Protein AF-A0A924YQ19-F1 (afdb_monomer_lite)

Radius of gyration: 15.0 Å; chains: 1; bounding box: 32×30×35 Å

pLDDT: mean 87.95, std 9.21, range [55.41, 96.38]

Secondary structure (DSSP, 8-state):
-B-TT-SEEEEETTTEEEEE----TTSTTS--HHHHHHHHHHTT--SPPP------SSS-HHHHHHHHHHHHHHTSS--

Sequence (79 aa):
QLDSQGPVELETWCLGIRRFRHIPIWEPGGVDFPAVIGALREIGYSGFVTIHQAYAELMGPREAAVQTASYLRSLGGFK

Foldseek 3Di:
DFDQPAPDWDQDPPPGITHDHDDQPPDPPDDPLLVVLVVCVVVVNLDDDDDDDPPPPPDDPVVSVVVNVVVNPVSPPHD

Structure (mmCIF, N/CA/C/O backbone):
data_AF-A0A924YQ19-F1
#
_entry.id   AF-A0A924YQ19-F1
#
loop_
_atom_site.group_PDB
_atom_site.id
_atom_site.type_symbol
_atom_site.label_atom_id
_atom_site.label_alt_id
_atom_site.label_comp_id
_atom_site.label_asym_id
_atom_site.label_entity_id
_atom_site.label_seq_id
_atom_site.pdbx_PDB_ins_code
_atom_site.Cartn_x
_atom_site.Cartn_y
_atom_site.Cartn_z
_atom_site.occupancy
_atom_site.B_iso_or_equiv
_atom_site.auth_seq_id
_atom_site.auth_comp_id
_atom_site.auth_asym_id
_atom_site.auth_atom_id
_atom_site.pdbx_PDB_model_num
ATOM 1 N N . GLN A 1 1 ? 2.706 -0.761 -11.497 1.00 84.25 1 GLN A N 1
ATOM 2 C CA . GLN A 1 1 ? 1.884 -1.039 -12.692 1.00 84.25 1 GLN A CA 1
ATOM 3 C C . GLN A 1 1 ? 2.773 -1.590 -13.796 1.00 84.25 1 GLN A C 1
ATOM 5 O O . GLN A 1 1 ? 3.811 -0.985 -14.048 1.00 84.25 1 GLN A O 1
ATOM 10 N N . LEU A 1 2 ? 2.405 -2.720 -14.417 1.00 90.12 2 LEU A N 1
ATOM 11 C CA . LEU A 1 2 ? 3.162 -3.265 -15.553 1.00 90.12 2 LEU A CA 1
ATOM 12 C C . LEU A 1 2 ? 3.209 -2.243 -16.690 1.00 90.12 2 LEU A C 1
ATOM 14 O O . LEU A 1 2 ? 2.188 -1.657 -17.044 1.00 90.12 2 LEU A O 1
ATOM 18 N N . ASP A 1 3 ? 4.400 -2.041 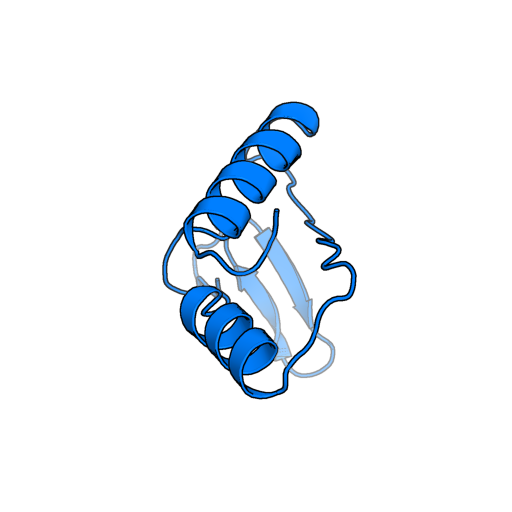-17.231 1.00 90.75 3 ASP A N 1
ATOM 19 C CA . ASP A 1 3 ? 4.666 -1.062 -18.275 1.00 90.75 3 ASP A CA 1
ATOM 20 C C . ASP A 1 3 ? 5.864 -1.560 -19.079 1.00 90.75 3 ASP A C 1
ATOM 22 O O . ASP A 1 3 ? 6.962 -1.655 -18.538 1.00 90.75 3 ASP A O 1
ATOM 26 N N . SER A 1 4 ? 5.674 -1.889 -20.359 1.00 92.12 4 SER A N 1
ATOM 27 C CA . SER A 1 4 ? 6.754 -2.403 -21.214 1.00 92.12 4 SER A CA 1
ATOM 28 C C . SER A 1 4 ? 7.914 -1.423 -21.394 1.00 92.12 4 SER A C 1
ATOM 30 O O . SER A 1 4 ? 9.004 -1.855 -21.752 1.00 92.12 4 SER A O 1
ATOM 32 N N . GLN A 1 5 ? 7.681 -0.129 -21.156 1.00 93.12 5 GLN A N 1
ATOM 33 C CA . GLN A 1 5 ? 8.688 0.935 -21.183 1.00 93.12 5 GLN A CA 1
ATOM 34 C C . GLN A 1 5 ? 8.954 1.495 -19.774 1.00 93.12 5 GLN A C 1
ATOM 36 O O . GLN A 1 5 ? 9.546 2.560 -19.624 1.00 93.12 5 GLN A O 1
ATOM 41 N N . GLY A 1 6 ? 8.513 0.781 -18.733 1.00 90.75 6 GLY A N 1
ATOM 42 C CA . GLY A 1 6 ? 8.674 1.187 -17.345 1.00 90.75 6 GLY A CA 1
ATOM 43 C C . GLY A 1 6 ? 10.149 1.336 -16.952 1.00 90.75 6 GLY A C 1
ATOM 44 O O . GLY A 1 6 ? 10.995 0.566 -17.426 1.00 90.75 6 GLY A O 1
ATOM 45 N N . PRO A 1 7 ? 10.476 2.301 -16.077 1.00 90.75 7 PRO A N 1
ATOM 46 C CA . PRO A 1 7 ? 11.856 2.575 -15.689 1.00 90.75 7 PRO A CA 1
ATOM 47 C C . PRO A 1 7 ? 12.450 1.469 -14.809 1.00 90.75 7 PRO A C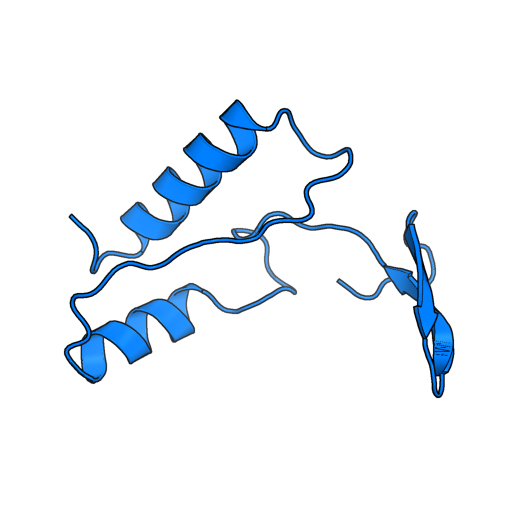 1
ATOM 49 O O . PRO A 1 7 ? 13.667 1.311 -14.785 1.00 90.75 7 PRO A O 1
ATOM 52 N N . VAL A 1 8 ? 11.613 0.683 -14.122 1.00 91.25 8 VAL A N 1
ATOM 53 C CA . VAL A 1 8 ? 12.060 -0.378 -13.215 1.00 91.25 8 VAL A CA 1
ATOM 54 C C . VAL A 1 8 ? 11.977 -1.734 -13.899 1.00 91.25 8 VAL A C 1
ATOM 56 O O . VAL A 1 8 ? 10.966 -2.072 -14.516 1.00 91.25 8 VAL A O 1
ATOM 59 N N . GLU A 1 9 ? 13.037 -2.523 -13.749 1.00 93.75 9 GLU A N 1
ATOM 60 C CA . GLU A 1 9 ? 13.117 -3.910 -14.194 1.00 93.75 9 GLU A CA 1
ATOM 61 C C . GLU A 1 9 ? 13.091 -4.851 -12.987 1.00 93.75 9 GLU A C 1
ATOM 63 O O . GLU A 1 9 ? 13.772 -4.617 -11.990 1.00 93.75 9 GLU A O 1
ATOM 68 N N . LEU A 1 10 ? 12.325 -5.935 -13.082 1.00 92.69 10 LEU A N 1
ATOM 69 C CA . LEU A 1 10 ? 12.352 -7.040 -12.129 1.00 92.69 10 LEU A CA 1
ATOM 70 C C . LEU A 1 10 ? 12.484 -8.351 -12.898 1.00 92.69 10 LEU A C 1
ATOM 72 O O . LEU A 1 10 ? 11.670 -8.652 -13.775 1.00 92.69 10 LEU A O 1
ATOM 76 N N . GLU A 1 11 ? 13.493 -9.145 -12.552 1.00 95.94 11 GLU A N 1
ATOM 77 C CA . GLU A 1 11 ? 13.578 -10.527 -13.003 1.00 95.94 11 GLU A CA 1
ATOM 78 C C . GLU A 1 11 ? 12.533 -11.363 -12.260 1.00 95.94 11 GLU A C 1
ATOM 80 O O . GLU A 1 11 ? 12.480 -11.398 -11.031 1.00 95.94 11 GLU A O 1
ATOM 85 N N . THR A 1 12 ? 11.661 -12.017 -13.018 1.00 93.88 12 THR A N 1
ATOM 86 C CA . THR A 1 12 ? 10.615 -12.883 -12.477 1.00 93.88 12 THR A CA 1
ATOM 87 C C . THR A 1 12 ? 10.976 -14.344 -12.701 1.00 93.88 12 THR A C 1
ATOM 89 O O . THR A 1 12 ? 11.521 -14.703 -13.743 1.00 93.88 12 THR A O 1
ATOM 92 N N . TRP A 1 13 ? 10.596 -15.202 -11.752 1.00 93.00 13 TRP A N 1
ATOM 93 C CA . TRP A 1 13 ? 10.943 -16.625 -11.771 1.00 93.00 13 TRP A CA 1
ATOM 94 C C . TRP A 1 13 ? 10.510 -17.356 -13.054 1.00 93.00 13 TRP A C 1
ATOM 96 O O . TRP A 1 13 ? 11.293 -18.097 -13.636 1.00 93.00 13 TRP A O 1
ATOM 106 N N . CYS A 1 14 ? 9.273 -17.135 -13.518 1.00 95.75 14 CYS A N 1
ATOM 107 C CA . CYS A 1 14 ? 8.727 -17.850 -14.681 1.00 95.75 14 CYS A CA 1
ATOM 108 C C . CYS A 1 14 ? 8.708 -17.031 -15.976 1.00 95.75 14 CYS A C 1
ATOM 110 O O . CYS A 1 14 ? 8.567 -17.606 -17.051 1.00 95.75 14 CYS A O 1
ATOM 112 N N . LEU A 1 15 ? 8.742 -15.699 -15.895 1.00 93.75 15 LEU A N 1
ATOM 113 C CA . LEU A 1 15 ? 8.428 -14.829 -17.035 1.00 93.75 15 LEU A CA 1
ATOM 114 C C . LEU A 1 15 ? 9.640 -14.020 -17.520 1.00 93.75 15 LEU A C 1
ATOM 116 O O . LEU A 1 15 ? 9.498 -13.216 -18.445 1.00 93.75 15 LEU A O 1
ATOM 120 N N . GLY A 1 16 ? 10.816 -14.237 -16.922 1.00 95.31 16 GLY A N 1
ATOM 121 C CA . GLY A 1 16 ? 12.025 -13.466 -17.193 1.00 95.31 16 GLY A CA 1
ATOM 122 C C . GLY A 1 16 ? 11.872 -12.012 -16.753 1.00 95.31 16 GLY A C 1
ATOM 123 O O . GLY A 1 16 ? 11.115 -11.706 -15.826 1.00 95.31 16 GLY A O 1
ATOM 124 N N . ILE A 1 17 ? 12.572 -11.099 -17.422 1.00 96.12 17 ILE A N 1
ATOM 125 C CA . ILE A 1 17 ? 12.529 -9.670 -17.095 1.00 96.12 17 ILE A CA 1
ATOM 126 C C . ILE A 1 17 ? 11.138 -9.091 -17.388 1.00 96.12 17 ILE A C 1
ATOM 128 O O . ILE A 1 17 ? 10.545 -9.291 -18.457 1.00 96.12 17 ILE A O 1
ATOM 132 N N . ARG A 1 18 ? 10.611 -8.340 -16.421 1.00 95.50 18 ARG A N 1
ATOM 133 C CA . ARG A 1 18 ? 9.402 -7.531 -16.560 1.00 95.50 18 ARG A CA 1
ATOM 134 C C . ARG A 1 18 ? 9.688 -6.095 -16.167 1.00 95.50 18 ARG A C 1
ATOM 136 O O . ARG A 1 18 ? 10.327 -5.834 -15.152 1.00 95.50 18 ARG A O 1
ATOM 143 N N . ARG A 1 19 ? 9.179 -5.174 -16.983 1.00 94.00 19 ARG A N 1
ATOM 144 C CA . ARG A 1 19 ? 9.245 -3.741 -16.723 1.00 94.00 19 ARG A CA 1
ATOM 145 C C . ARG A 1 19 ? 7.963 -3.238 -16.082 1.00 94.00 19 ARG A C 1
ATOM 147 O O . ARG A 1 19 ? 6.863 -3.726 -16.371 1.00 94.00 19 ARG A O 1
ATOM 154 N N . PHE A 1 20 ? 8.113 -2.277 -15.186 1.00 91.38 20 PHE A N 1
ATOM 155 C CA . PHE A 1 20 ? 6.999 -1.639 -14.509 1.00 91.38 20 PHE A CA 1
ATOM 156 C C . PHE A 1 20 ? 7.379 -0.238 -14.036 1.00 91.38 20 PHE A C 1
ATOM 158 O O . PHE A 1 20 ? 8.547 0.148 -13.988 1.00 91.38 20 PHE A O 1
ATOM 165 N N . ARG A 1 21 ? 6.355 0.529 -13.677 1.00 89.12 21 ARG A N 1
ATOM 166 C CA . ARG A 1 21 ? 6.494 1.801 -12.969 1.00 89.12 21 ARG A CA 1
ATOM 167 C C . ARG A 1 21 ? 5.836 1.715 -11.600 1.00 89.12 21 ARG A C 1
ATOM 169 O O . ARG A 1 21 ? 4.783 1.075 -11.455 1.00 89.12 21 ARG A O 1
ATOM 176 N N . HIS A 1 22 ? 6.443 2.349 -10.603 1.00 87.69 22 HIS A N 1
ATOM 177 C CA . HIS A 1 22 ? 5.771 2.607 -9.335 1.00 87.69 22 HIS A CA 1
ATOM 178 C C . HIS A 1 22 ? 4.673 3.644 -9.566 1.00 87.69 22 HIS A C 1
ATOM 180 O O . HIS A 1 22 ? 4.861 4.587 -10.329 1.00 87.69 22 HIS A O 1
ATOM 186 N N . ILE A 1 23 ? 3.527 3.438 -8.928 1.00 88.00 23 ILE A N 1
ATOM 187 C CA . ILE A 1 23 ? 2.437 4.408 -8.897 1.00 88.00 23 ILE A CA 1
ATOM 188 C C . ILE A 1 23 ? 2.045 4.630 -7.437 1.00 88.00 23 ILE A C 1
ATOM 190 O O . ILE A 1 23 ? 2.107 3.682 -6.640 1.00 88.00 23 ILE A O 1
ATOM 194 N N . PRO A 1 24 ? 1.650 5.850 -7.064 1.00 88.00 24 PRO A N 1
ATOM 195 C CA . PRO A 1 24 ? 1.000 6.095 -5.795 1.00 88.00 24 PRO A CA 1
ATOM 196 C C . PRO A 1 24 ? -0.251 5.245 -5.583 1.00 88.00 24 PRO A C 1
ATOM 198 O O . PRO A 1 24 ? -0.948 4.887 -6.526 1.00 88.00 24 PRO A O 1
ATOM 201 N N . ILE A 1 25 ? -0.582 4.960 -4.321 1.00 88.94 25 ILE A N 1
ATOM 202 C CA . ILE A 1 25 ? -1.742 4.114 -3.992 1.00 88.94 25 ILE A CA 1
ATOM 203 C C . ILE A 1 25 ? -3.096 4.760 -4.304 1.00 88.94 25 ILE A C 1
ATOM 205 O O . ILE A 1 25 ? -4.102 4.063 -4.337 1.00 88.94 25 ILE A O 1
ATOM 209 N N . TRP A 1 26 ? -3.126 6.078 -4.507 1.00 89.69 26 TRP A N 1
ATOM 210 C CA . TRP A 1 26 ? -4.320 6.810 -4.929 1.00 89.69 26 TRP A CA 1
ATOM 211 C C . TRP A 1 26 ? -4.490 6.849 -6.448 1.00 89.69 26 TRP A C 1
ATOM 213 O O . TRP A 1 26 ? -5.526 7.310 -6.926 1.00 89.69 26 TRP A O 1
ATOM 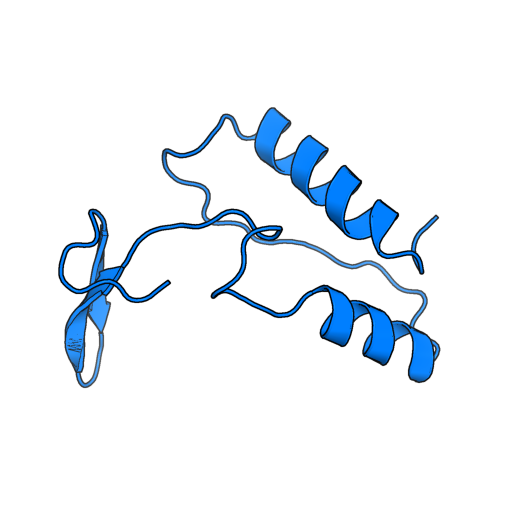223 N N . GLU A 1 27 ? -3.495 6.395 -7.213 1.00 89.56 27 GLU A N 1
ATOM 224 C CA . GLU A 1 27 ? -3.588 6.339 -8.666 1.00 89.56 27 GLU A CA 1
ATOM 2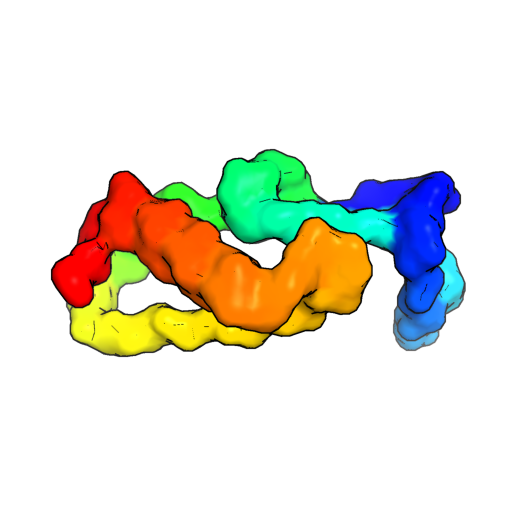25 C C . GLU A 1 27 ? -4.241 5.036 -9.149 1.00 89.56 27 GLU A C 1
ATOM 227 O O . GLU A 1 27 ? -4.013 3.958 -8.587 1.00 89.56 27 GLU A O 1
ATOM 232 N N . PRO A 1 28 ? -5.041 5.105 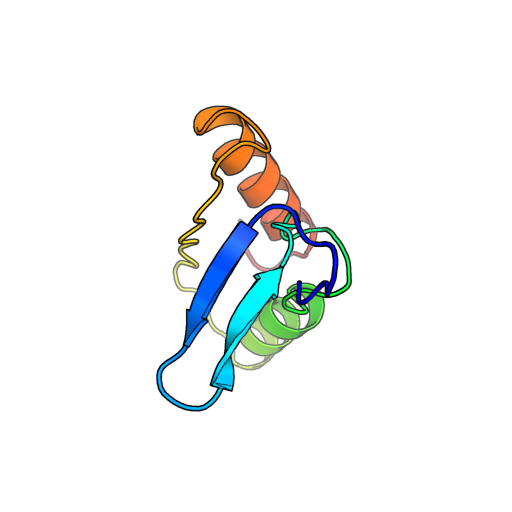-10.227 1.00 86.88 28 PRO A N 1
ATOM 233 C CA . PRO A 1 28 ? -5.627 3.921 -10.837 1.00 86.88 28 PRO A CA 1
ATOM 234 C C . PRO A 1 28 ? -4.561 3.016 -11.479 1.00 86.88 28 PRO A C 1
ATOM 236 O O . PRO A 1 28 ? -3.480 3.452 -11.870 1.00 86.88 28 PRO A O 1
ATOM 239 N N . GLY A 1 29 ? -4.894 1.732 -11.644 1.00 87.25 29 GLY A N 1
ATOM 240 C CA . GLY A 1 29 ? -3.999 0.720 -12.230 1.00 87.25 29 GLY A CA 1
ATOM 241 C C . GLY A 1 29 ? -3.160 -0.055 -11.208 1.00 87.25 29 GLY A C 1
ATOM 242 O O . GLY A 1 29 ? -2.358 -0.910 -11.596 1.00 87.25 29 GLY A O 1
ATOM 243 N N . GLY A 1 30 ? -3.343 0.245 -9.919 1.00 87.81 30 GLY A N 1
ATOM 244 C CA . GLY A 1 30 ? -2.831 -0.514 -8.781 1.00 87.81 30 GLY A CA 1
ATOM 245 C C . GLY A 1 30 ? -3.928 -1.322 -8.089 1.00 87.81 30 GLY A C 1
ATOM 246 O O . GLY A 1 30 ? -4.853 -1.817 -8.728 1.00 87.81 30 GLY A O 1
ATOM 247 N N . VAL A 1 31 ? -3.810 -1.455 -6.769 1.00 89.75 31 VAL A N 1
ATOM 248 C CA . VAL A 1 31 ? -4.848 -2.062 -5.925 1.00 89.75 31 VAL A CA 1
ATOM 249 C C . VAL A 1 31 ? -6.043 -1.111 -5.818 1.00 89.75 31 VAL A C 1
ATOM 251 O O . VAL A 1 31 ? -5.861 0.084 -5.597 1.00 89.75 31 VAL A O 1
ATOM 254 N N . ASP A 1 32 ? -7.262 -1.642 -5.924 1.00 93.12 32 ASP A N 1
ATOM 255 C CA . ASP A 1 32 ? -8.497 -0.892 -5.668 1.00 93.12 32 ASP A CA 1
ATOM 256 C C . ASP A 1 32 ? -8.718 -0.732 -4.153 1.00 93.12 32 ASP A C 1
ATOM 258 O O . ASP A 1 32 ? -9.416 -1.513 -3.503 1.00 93.12 32 ASP A O 1
ATOM 262 N N . PHE A 1 33 ? -8.057 0.266 -3.564 1.00 92.81 33 PHE A N 1
ATOM 263 C CA . PHE A 1 33 ? -8.192 0.569 -2.139 1.00 92.81 33 PHE A CA 1
ATOM 264 C C . PHE A 1 33 ? -9.621 0.937 -1.716 1.00 92.81 33 PHE A C 1
ATOM 266 O O . PHE A 1 33 ? -10.030 0.461 -0.657 1.00 92.81 33 PHE A O 1
ATOM 273 N N . PRO A 1 34 ? -10.411 1.712 -2.487 1.00 93.69 34 PRO A N 1
ATOM 274 C CA . PRO A 1 34 ? -11.822 1.925 -2.178 1.00 93.69 34 PRO A CA 1
ATOM 275 C C . PRO A 1 34 ? -12.600 0.618 -1.986 1.00 93.69 34 PRO A C 1
ATOM 277 O O . PRO A 1 34 ? -13.305 0.480 -0.983 1.00 93.69 34 PRO A O 1
ATOM 280 N N . ALA A 1 35 ? -12.430 -0.359 -2.884 1.00 95.06 35 ALA A N 1
ATOM 281 C CA . ALA A 1 35 ? -13.073 -1.664 -2.743 1.00 95.06 35 ALA A CA 1
ATOM 282 C C . ALA A 1 35 ? -12.561 -2.428 -1.511 1.00 95.06 35 ALA A C 1
ATOM 284 O O . ALA A 1 35 ? -13.361 -2.961 -0.742 1.00 95.06 35 ALA A O 1
ATOM 285 N N . VAL A 1 36 ? -11.243 -2.437 -1.272 1.00 93.62 36 VAL A N 1
ATOM 286 C CA . VAL A 1 36 ? -10.637 -3.110 -0.109 1.00 93.62 36 VAL A CA 1
ATOM 287 C C . VAL A 1 36 ? -11.153 -2.526 1.209 1.00 93.62 36 VAL A C 1
ATOM 289 O O . VAL A 1 36 ? -11.589 -3.272 2.084 1.00 93.62 36 VAL A O 1
ATOM 292 N N . ILE A 1 37 ? -11.139 -1.198 1.360 1.00 93.69 37 ILE A N 1
ATOM 293 C CA . ILE A 1 37 ? -11.621 -0.528 2.574 1.00 93.69 37 ILE A CA 1
ATOM 294 C C . ILE A 1 37 ? -13.130 -0.737 2.749 1.00 93.69 37 ILE A C 1
ATOM 296 O O . ILE A 1 37 ? -13.595 -0.970 3.868 1.00 93.69 37 ILE A O 1
ATOM 300 N N . GLY A 1 38 ? -13.896 -0.714 1.654 1.00 94.31 38 GLY A N 1
ATOM 301 C CA . GLY A 1 38 ? -15.320 -1.041 1.663 1.00 94.31 38 GLY A CA 1
ATOM 302 C C . GLY A 1 38 ? -15.593 -2.443 2.211 1.00 94.31 38 GLY A C 1
ATOM 303 O O . GLY A 1 38 ? -16.404 -2.586 3.126 1.00 94.31 38 GLY A O 1
ATOM 304 N N . ALA A 1 39 ? -14.866 -3.447 1.719 1.00 94.94 39 ALA A N 1
ATOM 305 C CA . ALA A 1 39 ? -15.006 -4.834 2.153 1.00 94.94 39 ALA A CA 1
ATOM 306 C C . ALA A 1 39 ? -14.590 -5.036 3.620 1.00 94.94 39 ALA A C 1
ATOM 308 O O . ALA A 1 39 ? -15.297 -5.703 4.371 1.00 94.94 39 ALA A O 1
ATOM 309 N N . LEU A 1 40 ? -13.483 -4.422 4.062 1.00 94.12 40 LEU A N 1
ATOM 310 C CA . LEU A 1 40 ? -13.055 -4.474 5.468 1.00 94.12 40 LEU A CA 1
ATOM 311 C C . LEU A 1 40 ? -14.138 -3.931 6.408 1.00 94.12 40 LEU A C 1
ATOM 313 O O . LEU A 1 40 ? -14.406 -4.515 7.458 1.00 94.12 40 LEU A O 1
ATOM 317 N N . ARG A 1 41 ? -14.803 -2.843 6.013 1.00 91.75 41 ARG A N 1
ATOM 318 C CA . ARG A 1 41 ? -15.927 -2.288 6.770 1.00 91.75 41 ARG A CA 1
ATOM 319 C C . ARG A 1 41 ? -17.129 -3.230 6.786 1.00 91.75 41 ARG A C 1
ATOM 321 O O . ARG A 1 41 ? -17.746 -3.385 7.835 1.00 91.75 41 ARG A O 1
ATOM 328 N N . GLU A 1 42 ? -17.465 -3.835 5.650 1.00 95.25 42 GLU A N 1
ATOM 329 C CA . GLU A 1 42 ? -18.603 -4.755 5.524 1.00 95.25 42 GLU A CA 1
ATOM 330 C C . GLU A 1 42 ? -18.483 -5.955 6.472 1.00 95.25 42 GLU A C 1
ATOM 332 O O . GLU A 1 42 ? -19.463 -6.341 7.105 1.00 95.25 42 GLU A O 1
ATOM 337 N N . ILE A 1 43 ? -17.270 -6.480 6.657 1.00 96.38 43 ILE A N 1
ATOM 338 C CA . ILE A 1 43 ? -17.010 -7.586 7.591 1.00 96.38 43 ILE A CA 1
ATOM 339 C C . ILE A 1 43 ? -16.808 -7.136 9.048 1.00 96.38 43 ILE A C 1
ATOM 341 O O . ILE A 1 43 ? -16.476 -7.954 9.904 1.00 96.38 43 ILE A O 1
ATOM 345 N N . GLY A 1 44 ? -16.967 -5.842 9.345 1.00 93.69 44 GLY A N 1
ATOM 346 C CA . GLY A 1 44 ? -16.801 -5.292 10.692 1.00 93.69 44 GLY A CA 1
ATOM 347 C C . GLY A 1 44 ? -15.352 -5.262 11.190 1.00 93.69 44 GLY A C 1
ATOM 348 O O . GLY A 1 44 ? -15.123 -5.267 12.399 1.00 93.69 44 GLY A O 1
ATOM 349 N N . TYR A 1 45 ? -14.362 -5.238 10.293 1.00 92.69 45 TYR A N 1
ATOM 350 C CA . TYR A 1 45 ? -12.960 -5.139 10.688 1.00 92.69 45 TYR A CA 1
ATOM 351 C C . TYR A 1 45 ? -12.664 -3.773 11.322 1.00 92.69 45 TYR A C 1
ATOM 353 O O . TYR A 1 45 ? -12.888 -2.729 10.713 1.00 92.69 45 TYR A O 1
ATOM 361 N N . SER A 1 46 ? -12.107 -3.782 12.535 1.00 90.81 46 SER A N 1
ATOM 362 C CA . SER A 1 46 ? -11.786 -2.573 13.310 1.00 90.81 46 SER A CA 1
ATOM 363 C C . SER A 1 46 ? -10.321 -2.508 13.760 1.00 90.81 46 SER A C 1
ATOM 365 O O . SER A 1 46 ? -9.991 -1.795 14.707 1.00 90.81 46 SER A O 1
ATOM 367 N N . GLY A 1 47 ? -9.457 -3.321 13.149 1.00 91.19 47 GLY A N 1
ATOM 368 C CA . GLY A 1 47 ? -8.033 -3.387 13.470 1.00 91.19 47 GLY A CA 1
ATOM 369 C C . GLY A 1 47 ? -7.190 -2.358 12.714 1.00 91.19 47 GLY A C 1
ATOM 370 O O . GLY A 1 47 ? -7.696 -1.418 12.102 1.00 91.19 47 GLY A O 1
ATOM 371 N N . PHE A 1 48 ? -5.873 -2.558 12.745 1.00 91.00 48 PHE A N 1
ATOM 372 C CA . PHE A 1 48 ? -4.915 -1.687 12.070 1.00 91.00 48 PHE A CA 1
ATOM 373 C C . PHE A 1 48 ? -4.663 -2.124 10.625 1.00 91.00 48 PHE A C 1
ATOM 375 O O . PHE A 1 48 ? -4.361 -3.285 10.364 1.00 91.00 48 PHE A O 1
ATOM 382 N N . VAL A 1 49 ? -4.672 -1.162 9.702 1.00 89.31 49 VAL A N 1
ATOM 383 C CA . VAL A 1 49 ? -4.150 -1.347 8.343 1.00 89.31 49 VAL A CA 1
ATOM 384 C C . VAL A 1 49 ? -2.723 -0.816 8.295 1.00 89.31 49 VAL A C 1
ATOM 386 O O . VAL A 1 49 ? -2.483 0.368 8.530 1.00 89.31 49 VAL A O 1
ATOM 389 N N . THR A 1 50 ? -1.769 -1.692 7.996 1.00 91.25 50 THR A N 1
ATOM 390 C CA . THR A 1 50 ? -0.369 -1.323 7.780 1.00 91.25 50 THR A CA 1
ATOM 391 C C . THR A 1 50 ? -0.070 -1.297 6.288 1.00 91.25 50 THR A C 1
ATOM 393 O O . THR A 1 50 ? -0.564 -2.123 5.522 1.00 91.25 50 THR A O 1
ATOM 396 N N . ILE A 1 51 ? 0.738 -0.328 5.859 1.00 88.31 51 ILE A N 1
ATOM 397 C CA . ILE A 1 51 ? 1.129 -0.181 4.459 1.00 88.31 51 ILE A CA 1
ATOM 398 C C . ILE A 1 51 ? 2.626 -0.414 4.343 1.00 88.31 51 ILE A C 1
ATOM 400 O O . ILE A 1 51 ? 3.426 0.310 4.934 1.00 88.31 51 ILE A O 1
ATOM 404 N N . HIS A 1 52 ? 2.994 -1.419 3.554 1.00 85.94 52 HIS A N 1
ATOM 405 C CA . HIS A 1 52 ? 4.365 -1.626 3.120 1.00 85.94 52 HIS A CA 1
ATOM 406 C C . HIS A 1 52 ? 4.508 -1.097 1.695 1.00 85.94 52 HIS A C 1
ATOM 408 O O . HIS A 1 52 ? 3.962 -1.662 0.749 1.00 85.94 52 HIS A O 1
ATOM 414 N N . GLN A 1 53 ? 5.210 0.020 1.552 1.00 74.62 53 GLN A N 1
ATOM 415 C CA . GLN A 1 53 ? 5.416 0.682 0.272 1.00 74.62 53 GLN A CA 1
ATOM 416 C C . GLN A 1 53 ? 6.899 0.659 -0.087 1.00 74.62 53 GLN A C 1
ATOM 418 O O . GLN A 1 53 ? 7.720 1.287 0.579 1.00 74.62 53 GLN A O 1
ATOM 423 N N . ALA A 1 54 ? 7.227 -0.024 -1.184 1.00 68.94 54 ALA A N 1
ATOM 424 C CA . ALA A 1 54 ? 8.489 0.168 -1.885 1.00 68.94 54 ALA A CA 1
ATOM 425 C C . ALA A 1 54 ? 8.356 1.439 -2.735 1.00 68.94 54 ALA A C 1
ATOM 427 O O . ALA A 1 54 ? 7.922 1.397 -3.884 1.00 68.94 54 ALA A O 1
ATOM 428 N N . TYR A 1 55 ? 8.624 2.582 -2.110 1.00 68.88 55 TYR A N 1
ATOM 429 C CA . TYR A 1 55 ? 8.483 3.913 -2.701 1.00 68.88 55 TYR A CA 1
ATOM 430 C C . TYR A 1 55 ? 9.864 4.451 -3.101 1.00 68.88 55 TYR A C 1
ATOM 432 O O . TYR A 1 55 ? 10.316 5.487 -2.621 1.00 68.88 55 TYR A O 1
ATOM 440 N N . ALA A 1 56 ? 10.588 3.691 -3.925 1.00 55.62 56 ALA A N 1
ATOM 441 C CA . ALA A 1 56 ? 11.843 4.168 -4.489 1.00 55.62 56 ALA A CA 1
ATOM 442 C C . ALA A 1 56 ? 11.521 5.257 -5.531 1.00 55.62 56 ALA A C 1
ATOM 444 O O . ALA A 1 56 ? 10.741 5.025 -6.450 1.00 55.62 56 ALA A O 1
ATOM 445 N N . GLU A 1 57 ? 12.098 6.446 -5.348 1.00 63.06 57 GLU A N 1
ATOM 446 C CA . GLU A 1 57 ? 12.199 7.537 -6.340 1.00 63.06 57 GLU A CA 1
ATOM 447 C C . GLU A 1 57 ? 10.981 8.447 -6.604 1.00 63.06 57 GLU A C 1
ATOM 449 O O . GLU A 1 57 ? 11.147 9.465 -7.269 1.00 63.06 57 GLU A O 1
ATOM 454 N N . LEU A 1 58 ? 9.788 8.182 -6.059 1.00 66.69 58 LEU A N 1
ATOM 455 C CA . LEU A 1 58 ? 8.619 9.061 -6.284 1.00 66.69 58 LEU A CA 1
ATOM 456 C C . LEU A 1 58 ? 8.514 10.248 -5.303 1.00 66.69 58 LEU A C 1
ATOM 458 O O . LEU A 1 58 ? 8.105 11.333 -5.704 1.00 66.69 58 LEU A O 1
ATOM 462 N N . MET A 1 59 ? 8.837 10.051 -4.019 1.00 75.81 59 MET A N 1
ATOM 463 C CA . MET A 1 59 ? 8.793 11.093 -2.975 1.00 75.81 59 MET A CA 1
ATOM 464 C C . MET A 1 59 ? 9.595 10.681 -1.732 1.00 75.81 59 MET A C 1
ATOM 466 O O . MET A 1 59 ? 9.997 9.525 -1.589 1.00 75.81 59 MET A O 1
ATOM 470 N N . GLY A 1 60 ? 9.815 11.620 -0.808 1.00 84.19 60 GLY A N 1
ATOM 471 C CA . GLY A 1 60 ? 10.494 11.333 0.457 1.00 84.19 60 GLY A CA 1
ATOM 472 C C . GLY A 1 60 ? 9.668 10.417 1.384 1.00 84.19 60 GLY A C 1
ATOM 473 O O . GLY A 1 60 ? 8.438 10.502 1.384 1.00 84.19 60 GLY A O 1
ATOM 474 N N . PRO A 1 61 ? 10.294 9.596 2.256 1.00 85.06 61 PRO A N 1
ATOM 475 C CA . PRO A 1 61 ? 9.578 8.629 3.103 1.00 85.06 61 PRO A CA 1
ATOM 476 C C . PRO A 1 61 ? 8.481 9.240 3.987 1.00 85.06 61 PRO A C 1
ATOM 478 O O . PRO A 1 61 ? 7.40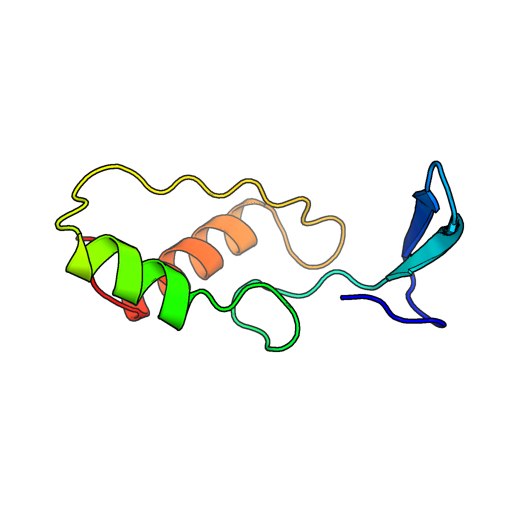2 8.672 4.147 1.00 85.06 61 PRO A O 1
ATOM 481 N N . ARG A 1 62 ? 8.740 10.425 4.557 1.00 88.12 62 ARG A N 1
ATOM 482 C CA . ARG A 1 62 ? 7.763 11.144 5.390 1.00 88.12 62 ARG A CA 1
ATOM 483 C C . ARG A 1 62 ? 6.553 11.595 4.580 1.00 88.12 62 ARG A C 1
ATOM 485 O O . ARG A 1 62 ? 5.427 11.491 5.054 1.00 88.12 62 ARG A O 1
ATOM 492 N N . GLU A 1 63 ? 6.797 12.118 3.387 1.00 88.62 63 GLU A N 1
ATOM 493 C CA . GLU A 1 63 ? 5.747 12.590 2.495 1.00 88.62 63 GLU A CA 1
ATOM 494 C C . GLU A 1 63 ? 4.869 11.425 2.031 1.00 88.62 63 GLU A C 1
ATOM 496 O O . GLU A 1 63 ? 3.650 11.503 2.173 1.00 88.62 63 GLU A O 1
ATOM 501 N N . ALA A 1 64 ? 5.484 10.305 1.632 1.00 86.94 64 ALA A N 1
ATOM 502 C CA . ALA A 1 64 ? 4.776 9.074 1.283 1.00 86.94 64 ALA A CA 1
ATOM 503 C C . ALA A 1 64 ? 3.860 8.598 2.412 1.00 86.94 64 ALA A C 1
ATOM 505 O O . ALA A 1 64 ? 2.686 8.311 2.173 1.00 86.94 64 ALA A O 1
ATOM 506 N N . ALA A 1 65 ? 4.363 8.569 3.649 1.00 89.06 65 ALA A N 1
ATOM 507 C CA . ALA A 1 65 ? 3.577 8.160 4.807 1.00 89.06 65 ALA A CA 1
ATOM 508 C C . ALA A 1 65 ? 2.387 9.101 5.069 1.00 89.06 65 ALA A C 1
ATOM 510 O O . ALA A 1 65 ? 1.270 8.634 5.295 1.00 89.06 65 ALA A O 1
ATOM 511 N N . VAL A 1 66 ? 2.604 10.422 5.015 1.00 91.19 66 VAL A N 1
ATOM 512 C CA . VAL A 1 66 ? 1.550 11.422 5.256 1.00 91.19 66 VAL A CA 1
ATOM 513 C C . VAL A 1 66 ? 0.474 11.367 4.174 1.00 91.19 66 VAL A C 1
ATOM 515 O O . VAL A 1 66 ? -0.711 11.311 4.503 1.00 91.19 66 VAL A O 1
ATOM 518 N N . GLN A 1 67 ? 0.864 11.349 2.898 1.00 91.69 67 GLN A N 1
ATOM 519 C CA . GLN A 1 67 ? -0.087 11.318 1.787 1.00 91.69 67 GLN A CA 1
ATOM 520 C C . GLN A 1 67 ? -0.869 9.999 1.760 1.00 91.69 67 GLN A C 1
ATOM 522 O O . GLN A 1 67 ? -2.093 10.014 1.638 1.00 91.69 67 GLN A O 1
ATOM 527 N N . THR A 1 68 ? -0.194 8.868 1.987 1.00 91.06 68 THR A N 1
ATOM 528 C CA . THR A 1 68 ? -0.829 7.546 2.106 1.00 91.06 68 THR A CA 1
ATOM 529 C C . THR A 1 68 ? -1.860 7.507 3.229 1.00 91.06 68 THR A C 1
ATOM 531 O O . THR A 1 68 ? -2.991 7.076 3.011 1.00 91.06 68 THR A O 1
ATOM 534 N N . ALA A 1 69 ? -1.504 7.991 4.422 1.00 91.19 69 ALA A N 1
ATOM 535 C CA . ALA A 1 69 ? -2.432 8.033 5.547 1.00 91.19 69 ALA A CA 1
ATOM 536 C C . ALA A 1 69 ? -3.624 8.962 5.270 1.00 91.19 69 ALA A C 1
ATOM 538 O O . ALA A 1 69 ? -4.754 8.623 5.614 1.00 91.19 69 ALA A O 1
ATOM 539 N N . SER A 1 70 ? -3.384 10.116 4.640 1.00 93.12 70 SER A N 1
ATOM 540 C CA . SER A 1 70 ? -4.440 11.057 4.249 1.00 93.12 70 SER A CA 1
ATOM 541 C C . SER A 1 70 ? -5.431 10.417 3.272 1.00 93.12 70 SER A C 1
ATOM 543 O O . SER A 1 70 ? -6.639 10.459 3.502 1.00 93.12 70 SER A O 1
ATOM 545 N N . TYR A 1 71 ? -4.922 9.749 2.233 1.00 93.19 71 TYR A N 1
ATOM 546 C CA . TYR A 1 71 ? -5.742 9.042 1.254 1.00 93.19 71 TYR A CA 1
ATOM 547 C C . TYR A 1 71 ? -6.565 7.917 1.893 1.00 93.19 71 TYR A C 1
ATOM 549 O O . TYR A 1 71 ? -7.776 7.866 1.719 1.00 93.19 71 TYR A O 1
ATOM 557 N N . LEU A 1 72 ? -5.954 7.042 2.694 1.00 91.81 72 LEU A N 1
ATOM 558 C CA . LEU A 1 72 ? -6.691 5.934 3.314 1.00 91.81 72 LEU A CA 1
ATOM 559 C C . LEU A 1 72 ? -7.758 6.415 4.303 1.00 91.81 72 LEU A C 1
ATOM 561 O O . LEU A 1 72 ? -8.836 5.830 4.374 1.00 91.81 72 LEU A O 1
ATOM 565 N N . ARG A 1 73 ? -7.497 7.505 5.036 1.00 91.12 73 ARG A N 1
ATOM 566 C CA . ARG A 1 73 ? -8.499 8.123 5.917 1.00 91.12 73 ARG A CA 1
ATOM 567 C C . ARG A 1 73 ? -9.650 8.754 5.138 1.00 91.12 73 ARG A C 1
ATOM 569 O O . ARG A 1 73 ? -10.780 8.713 5.620 1.00 91.12 73 ARG A O 1
ATOM 576 N N . SER A 1 74 ? -9.401 9.304 3.947 1.00 93.06 74 SER A N 1
ATOM 577 C CA . SER A 1 74 ? -10.463 9.904 3.128 1.00 93.06 74 SER A CA 1
ATOM 578 C C . SER A 1 74 ? -11.452 8.870 2.575 1.00 93.06 74 SER A C 1
ATOM 580 O O . SER A 1 74 ? -12.611 9.208 2.344 1.00 93.06 74 SER A O 1
ATOM 582 N N . LEU A 1 75 ? -11.042 7.600 2.451 1.00 91.62 75 LEU A N 1
ATOM 583 C CA . LEU A 1 75 ? -11.924 6.478 2.093 1.00 91.62 75 LEU A CA 1
ATOM 584 C C . LEU A 1 75 ? -12.884 6.066 3.232 1.00 91.62 75 LEU A C 1
ATOM 586 O O . LEU A 1 75 ? -13.836 5.313 3.009 1.00 91.62 75 LEU A O 1
ATOM 590 N N . GLY A 1 76 ? -12.669 6.587 4.444 1.00 77.00 76 GLY A N 1
ATOM 591 C CA . GLY A 1 76 ? -13.474 6.309 5.630 1.00 77.00 76 GLY A CA 1
ATOM 592 C C . GLY A 1 76 ? -13.149 4.966 6.295 1.00 77.00 76 GLY A C 1
ATOM 593 O O . GLY A 1 76 ? -12.325 4.191 5.827 1.00 77.00 76 GLY A O 1
ATOM 594 N N . GLY A 1 77 ? -13.795 4.685 7.430 1.00 66.38 77 GLY A N 1
ATOM 595 C CA . GLY A 1 77 ? -13.610 3.425 8.172 1.00 66.38 77 GLY A CA 1
ATOM 596 C C . GLY A 1 77 ? -12.444 3.409 9.167 1.00 66.38 77 GLY A C 1
ATOM 597 O O . GLY A 1 77 ? -12.396 2.525 10.015 1.00 66.38 77 GLY A O 1
ATOM 598 N N . PHE A 1 78 ? -11.573 4.419 9.146 1.00 65.19 78 PHE A N 1
ATOM 599 C CA . PHE A 1 78 ? -10.485 4.591 10.112 1.00 65.19 78 PHE A CA 1
ATOM 600 C C . PHE A 1 78 ? -10.606 5.971 10.771 1.00 65.19 78 PHE A C 1
ATOM 602 O O . PHE A 1 78 ? -10.774 6.968 10.068 1.00 65.19 78 PHE A O 1
ATOM 609 N N . LYS A 1 79 ? -10.571 6.023 12.108 1.00 55.41 79 LYS A N 1
ATOM 610 C CA . LYS A 1 79 ? -10.467 7.273 12.880 1.00 55.41 79 LYS A CA 1
ATOM 611 C C . LYS A 1 79 ? -9.004 7.610 13.144 1.00 55.41 79 LYS A C 1
ATOM 613 O O . LYS A 1 79 ? -8.230 6.665 13.409 1.00 55.41 79 LYS A O 1
#